Protein AF-A0A2G9TFC6-F1 (afdb_monomer)

pLDDT: mean 92.51, std 9.17, range [48.72, 97.69]

Radius of gyration: 13.18 Å; Cα contacts (8 Å, |Δi|>4): 58; chains: 1; bounding box: 30×27×32 Å

Solvent-accessible surface area (backbone atoms only — not comparable to full-atom values): 4585 Å² total; per-residue (Å²): 88,77,39,82,61,76,51,96,44,73,68,53,40,54,60,60,57,67,74,42,49,60,94,93,41,84,53,65,77,48,73,46,81,50,70,89,82,44,51,87,42,44,58,64,48,52,55,48,34,57,77,68,74,46,91,74,57,67,76,58,50,57,53,35,53,57,56,59,52,64,77,73,110

Foldseek 3Di:
DEAEDDDPDVVVVVVVQVVADDDPGDGDYHYDDDCVVCVVCLQVVVVVCVVVVHDDDPVSVVSNVVVVVVVVD

Organism: Teladorsagia circumcincta (NCBI:txid45464)

Sequence (73 aa):
VIIYEMAESFNDYKHRIGRTGRMGHGGRVTVMFNVQRDERHIVPFVDFLKYHNQIIPEWLWDLYCSRTHEQKA

Nearest PDB structures (foldseek):
  2jgn-assembly3_C  TM=9.172E-01  e=4.067E-03  Homo sapiens
  2jgn-assembly1_A  TM=9.153E-01  e=5.384E-03  Homo sapiens
  5e7i-assembly1_B  TM=8.998E-01  e=7.644E-03  Homo sapiens
  4d25-assembly1_A  TM=9.049E-01  e=1.773E-02  Bombyx mori

InterPro domains:
  IPR027417 P-loop containing nucleoside triphosphate hydrolase [G3DSA:3.40.50.300] (1-67)
  IPR027417 P-loop containing nucleoside triphosphate hydrolase [SSF52540] (1-67)

Structure (mmCIF, N/CA/C/O backbone):
data_AF-A0A2G9TFC6-F1
#
_entry.id   AF-A0A2G9TFC6-F1
#
loop_
_atom_site.group_PDB
_atom_site.id
_atom_site.type_symbol
_atom_site.label_atom_id
_atom_site.label_alt_id
_atom_site.label_comp_id
_atom_site.label_asym_id
_atom_site.label_entity_id
_atom_site.label_seq_id
_atom_site.pdbx_PDB_ins_code
_atom_site.Cartn_x
_atom_site.Cartn_y
_atom_site.Cartn_z
_atom_site.occupancy
_atom_site.B_iso_or_equiv
_atom_site.auth_seq_id
_atom_site.auth_comp_id
_atom_site.auth_asym_id
_atom_site.auth_atom_id
_atom_site.pdbx_PDB_model_num
ATOM 1 N N . VAL A 1 1 ? 9.369 -10.122 -6.662 1.00 93.25 1 VAL A N 1
ATOM 2 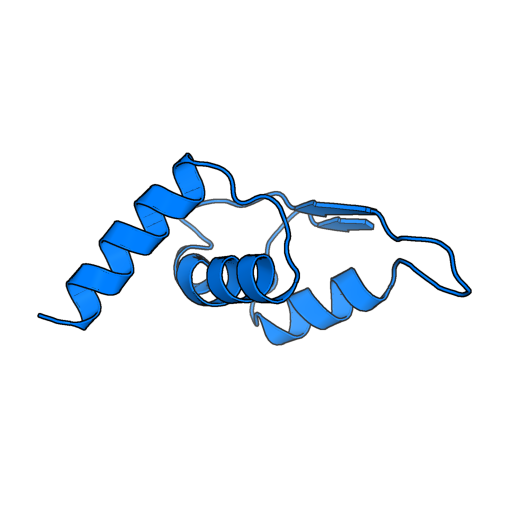C CA . VAL A 1 1 ? 9.693 -10.058 -5.212 1.00 93.25 1 VAL A CA 1
ATOM 3 C C . VAL A 1 1 ? 8.437 -10.403 -4.434 1.00 93.25 1 VAL A C 1
ATOM 5 O O . VAL A 1 1 ? 7.368 -9.964 -4.838 1.00 93.25 1 VAL A O 1
ATOM 8 N N . ILE A 1 2 ? 8.543 -11.200 -3.372 1.00 95.75 2 ILE A N 1
ATOM 9 C CA . ILE A 1 2 ? 7.419 -11.497 -2.472 1.00 95.75 2 ILE A CA 1
ATOM 10 C C . ILE A 1 2 ? 7.772 -10.919 -1.103 1.00 95.75 2 ILE A C 1
ATOM 12 O O . ILE A 1 2 ? 8.868 -11.161 -0.604 1.00 95.75 2 ILE A O 1
ATOM 16 N N . ILE A 1 3 ? 6.873 -10.117 -0.541 1.00 96.19 3 ILE A N 1
ATOM 17 C CA . ILE A 1 3 ? 7.013 -9.489 0.772 1.00 96.19 3 ILE A CA 1
ATOM 18 C C . ILE A 1 3 ? 6.025 -10.187 1.704 1.00 96.19 3 ILE A C 1
ATOM 20 O O . ILE A 1 3 ? 4.818 -10.009 1.564 1.00 96.19 3 ILE A O 1
ATOM 24 N N . TYR A 1 4 ? 6.550 -11.007 2.614 1.00 96.31 4 TYR A N 1
ATOM 25 C CA . TYR A 1 4 ? 5.743 -11.781 3.564 1.00 96.31 4 TYR A CA 1
ATOM 26 C C . TYR A 1 4 ? 5.199 -10.940 4.719 1.00 96.31 4 TYR A C 1
ATOM 28 O O . TYR A 1 4 ? 4.149 -11.256 5.262 1.00 96.31 4 TYR A O 1
ATOM 36 N N . GLU A 1 5 ? 5.901 -9.869 5.078 1.00 94.12 5 GLU A N 1
ATOM 37 C CA . GLU A 1 5 ? 5.499 -8.953 6.140 1.00 94.12 5 GLU A CA 1
ATOM 38 C C . GLU A 1 5 ? 5.850 -7.527 5.728 1.00 94.12 5 GLU A C 1
ATOM 40 O O . GLU A 1 5 ? 6.929 -7.273 5.159 1.00 94.12 5 GLU A O 1
ATOM 45 N N 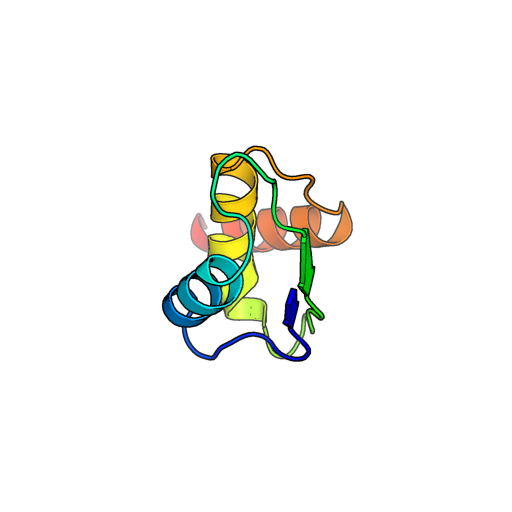. MET A 1 6 ? 4.945 -6.592 6.013 1.00 93.75 6 MET A N 1
ATOM 46 C CA . MET A 1 6 ? 5.212 -5.179 5.788 1.00 93.75 6 MET A CA 1
ATOM 47 C C . MET A 1 6 ? 6.422 -4.727 6.603 1.00 93.75 6 MET A C 1
ATOM 49 O O . MET A 1 6 ? 6.696 -5.199 7.705 1.00 93.75 6 MET A O 1
ATOM 53 N N . ALA A 1 7 ? 7.210 -3.838 6.002 1.00 93.19 7 ALA A N 1
ATOM 54 C CA . ALA A 1 7 ? 8.373 -3.278 6.670 1.00 93.19 7 ALA A CA 1
ATOM 55 C C . ALA A 1 7 ? 7.941 -2.300 7.765 1.00 93.19 7 ALA A C 1
ATOM 57 O O . ALA A 1 7 ? 6.869 -1.708 7.678 1.00 93.19 7 ALA A O 1
ATOM 58 N N . GLU A 1 8 ? 8.804 -2.078 8.757 1.00 92.44 8 GLU A N 1
ATOM 59 C CA . GLU A 1 8 ? 8.486 -1.158 9.847 1.00 92.44 8 GLU A CA 1
ATOM 60 C C . GLU A 1 8 ? 8.286 0.280 9.340 1.00 92.44 8 GLU A C 1
ATOM 62 O O . GLU A 1 8 ? 7.332 0.971 9.697 1.00 92.44 8 GLU A O 1
ATOM 67 N N . SER A 1 9 ? 9.163 0.713 8.435 1.00 95.56 9 SER A N 1
ATOM 68 C CA . SER A 1 9 ? 9.033 1.978 7.728 1.00 95.56 9 SER A CA 1
ATOM 69 C C . SER A 1 9 ? 8.492 1.765 6.320 1.00 95.56 9 SER A C 1
ATOM 71 O O . SER A 1 9 ? 8.938 0.889 5.573 1.00 95.56 9 SER A O 1
ATOM 73 N N . PHE A 1 10 ? 7.599 2.655 5.886 1.00 95.06 10 PHE A N 1
ATOM 74 C CA . PHE A 1 10 ? 7.149 2.669 4.494 1.00 95.06 10 PHE A CA 1
ATOM 75 C C . PHE A 1 10 ? 8.296 2.984 3.517 1.00 95.06 10 PHE A C 1
ATOM 77 O O . PHE A 1 10 ? 8.279 2.571 2.356 1.00 95.06 10 PHE A O 1
ATOM 84 N N . ASN A 1 11 ? 9.341 3.679 3.980 1.00 96.06 11 ASN A N 1
ATOM 85 C CA . ASN A 1 11 ? 10.529 3.896 3.167 1.00 96.06 11 ASN A CA 1
ATOM 86 C C . ASN A 1 11 ? 11.255 2.577 2.871 1.00 96.06 11 ASN A C 1
ATOM 88 O O . ASN A 1 11 ? 11.681 2.355 1.739 1.00 96.06 11 ASN A O 1
ATOM 92 N N . ASP A 1 12 ? 11.327 1.670 3.840 1.00 95.88 12 ASP A N 1
ATOM 93 C CA . ASP A 1 12 ? 11.959 0.361 3.660 1.00 95.88 12 ASP A CA 1
ATOM 94 C C . ASP A 1 12 ? 11.147 -0.529 2.719 1.00 95.88 12 ASP A C 1
ATOM 96 O O . ASP A 1 12 ? 11.718 -1.239 1.889 1.00 95.88 12 ASP A O 1
ATOM 100 N N . TYR A 1 13 ? 9.814 -0.437 2.772 1.00 95.75 13 TYR A N 1
ATOM 101 C CA . TYR A 1 13 ? 8.941 -1.058 1.775 1.00 95.75 13 TYR A CA 1
ATOM 102 C C . TYR A 1 13 ? 9.317 -0.618 0.347 1.00 95.75 13 TYR A C 1
ATOM 104 O O . TYR A 1 13 ? 9.558 -1.471 -0.514 1.00 95.75 13 TYR A O 1
ATOM 112 N N . LYS A 1 14 ? 9.480 0.693 0.107 1.00 95.50 14 LYS A N 1
ATOM 113 C CA . LYS A 1 14 ? 9.911 1.225 -1.201 1.00 95.50 14 LYS A CA 1
ATOM 114 C C . LYS A 1 14 ? 11.275 0.668 -1.634 1.00 95.50 14 LYS A C 1
ATOM 116 O O . LYS A 1 14 ? 11.442 0.256 -2.782 1.00 95.50 14 LYS A O 1
ATOM 121 N N . HIS A 1 15 ? 12.238 0.577 -0.714 1.00 94.69 15 HIS A N 1
ATOM 122 C CA . HIS A 1 15 ? 13.557 -0.000 -1.005 1.00 94.69 15 HIS A CA 1
ATOM 123 C C . HIS A 1 15 ? 13.494 -1.492 -1.369 1.00 94.69 15 HIS A C 1
ATOM 125 O O . HIS A 1 15 ? 14.267 -1.945 -2.220 1.00 94.69 15 HIS A O 1
ATOM 131 N N . ARG A 1 16 ? 12.582 -2.262 -0.756 1.00 95.25 16 ARG A N 1
ATOM 132 C CA . ARG A 1 16 ? 12.376 -3.691 -1.057 1.00 95.25 16 ARG A CA 1
ATOM 133 C C . ARG A 1 16 ? 11.812 -3.890 -2.461 1.00 95.25 16 ARG A C 1
ATOM 135 O O . ARG A 1 16 ? 12.321 -4.727 -3.209 1.00 95.25 16 ARG A O 1
ATOM 142 N N . ILE A 1 17 ? 10.802 -3.110 -2.849 1.00 94.88 17 ILE A N 1
ATOM 143 C CA . ILE A 1 17 ? 10.207 -3.225 -4.189 1.00 94.88 17 ILE A CA 1
ATOM 144 C C . ILE A 1 17 ? 11.140 -2.707 -5.288 1.00 94.88 17 ILE A C 1
ATOM 146 O O . ILE A 1 17 ? 11.167 -3.283 -6.371 1.00 94.88 17 ILE A O 1
ATOM 150 N N . GLY A 1 18 ? 12.005 -1.733 -4.985 1.00 93.56 18 GLY A N 1
ATOM 151 C CA . GLY A 1 18 ? 13.032 -1.234 -5.910 1.00 93.56 18 GLY A CA 1
ATOM 152 C C . GLY A 1 18 ? 14.086 -2.272 -6.329 1.00 93.56 18 GLY A C 1
ATOM 153 O O . GLY A 1 18 ? 14.949 -1.989 -7.157 1.00 93.56 18 GLY A O 1
ATOM 154 N N . ARG A 1 19 ? 14.046 -3.496 -5.780 1.00 92.88 19 ARG A N 1
ATOM 155 C CA . ARG A 1 19 ? 14.921 -4.603 -6.195 1.00 92.88 19 ARG A CA 1
ATOM 156 C C . ARG A 1 19 ? 14.425 -5.339 -7.442 1.00 92.88 19 ARG A C 1
ATOM 158 O O . ARG A 1 19 ? 15.215 -6.090 -8.016 1.00 92.88 19 ARG A O 1
ATOM 165 N N . THR A 1 20 ? 13.179 -5.129 -7.876 1.00 93.88 20 THR A N 1
ATOM 166 C CA . THR A 1 20 ? 12.607 -5.723 -9.099 1.00 93.88 20 THR A CA 1
ATOM 167 C C . THR A 1 20 ? 12.376 -4.677 -10.190 1.00 93.88 20 THR A C 1
ATOM 169 O O . THR A 1 20 ? 12.248 -3.500 -9.884 1.00 93.88 20 THR A O 1
ATOM 172 N N . GLY A 1 21 ? 12.311 -5.117 -11.450 1.00 90.44 21 GLY A N 1
ATOM 173 C CA . GLY A 1 21 ? 12.108 -4.256 -12.617 1.00 90.44 21 GLY A CA 1
ATOM 174 C C . GLY A 1 21 ? 13.356 -3.447 -12.983 1.00 90.44 21 GLY A C 1
ATOM 175 O O . GLY A 1 21 ? 13.714 -2.496 -12.298 1.00 90.44 21 GLY A O 1
ATOM 176 N N . ARG A 1 22 ? 14.058 -3.838 -14.051 1.00 92.19 22 ARG A N 1
ATOM 177 C CA . ARG A 1 22 ? 15.253 -3.140 -14.562 1.00 92.19 22 ARG A CA 1
ATOM 178 C C . ARG A 1 22 ? 15.333 -3.291 -16.075 1.00 92.19 22 ARG A C 1
ATOM 180 O O . ARG A 1 22 ? 14.786 -4.242 -16.624 1.00 92.19 22 ARG A O 1
ATOM 187 N N . MET A 1 23 ? 16.068 -2.387 -16.722 1.00 90.12 23 MET A N 1
ATOM 188 C CA . MET A 1 23 ? 16.442 -2.492 -18.141 1.00 90.12 23 MET A CA 1
ATOM 189 C C . MET A 1 23 ? 15.243 -2.739 -19.069 1.00 90.12 23 MET A C 1
ATOM 191 O O . MET A 1 23 ? 15.242 -3.672 -19.860 1.00 90.12 23 MET A O 1
ATOM 195 N N . GLY A 1 24 ? 14.186 -1.934 -18.924 1.00 88.06 24 GLY A N 1
ATOM 196 C CA . GLY A 1 24 ? 12.981 -2.033 -19.759 1.00 88.06 24 GLY A CA 1
ATOM 197 C C . GLY A 1 24 ? 12.044 -3.198 -19.418 1.00 88.06 24 GLY A C 1
ATOM 198 O O . GLY A 1 24 ? 10.946 -3.264 -19.961 1.00 88.06 24 GLY A O 1
ATOM 199 N N . HIS A 1 25 ? 12.418 -4.079 -18.487 1.00 88.75 25 HIS A N 1
ATOM 200 C CA . HIS A 1 25 ? 11.549 -5.148 -18.008 1.00 88.75 25 HIS A CA 1
ATOM 201 C C . HIS A 1 25 ? 10.828 -4.732 -16.728 1.00 88.75 25 HIS A C 1
ATOM 203 O O . HIS A 1 25 ? 11.456 -4.339 -15.741 1.00 88.75 25 HIS A O 1
ATOM 209 N N . GLY A 1 26 ? 9.499 -4.852 -16.738 1.00 89.75 26 GLY A N 1
ATOM 210 C CA . GLY A 1 26 ? 8.665 -4.626 -15.562 1.00 89.75 26 GLY A CA 1
ATOM 211 C C . GLY A 1 26 ? 8.982 -5.608 -14.430 1.00 89.75 26 GLY A C 1
ATOM 212 O O . GLY A 1 26 ? 9.362 -6.757 -14.657 1.00 89.75 26 GLY A O 1
ATOM 213 N N . GLY A 1 27 ? 8.830 -5.146 -13.191 1.00 92.62 27 GLY A N 1
ATOM 214 C CA . GLY A 1 27 ? 8.929 -5.980 -11.997 1.00 92.62 27 GLY A CA 1
ATOM 215 C C . GLY A 1 27 ? 7.551 -6.391 -11.491 1.00 92.62 27 GLY A C 1
ATOM 216 O O . GLY A 1 27 ? 6.595 -5.632 -11.618 1.00 92.62 27 GLY A O 1
ATOM 217 N N . ARG A 1 28 ? 7.445 -7.574 -10.875 1.00 94.50 28 ARG A N 1
ATOM 218 C CA . ARG A 1 28 ? 6.230 -7.995 -10.159 1.00 94.50 28 ARG A CA 1
ATOM 219 C C . ARG A 1 28 ? 6.509 -8.131 -8.670 1.00 94.50 28 ARG A C 1
ATOM 221 O O . ARG A 1 28 ? 7.472 -8.796 -8.263 1.00 94.50 28 ARG A O 1
ATOM 228 N N . VAL A 1 29 ? 5.645 -7.522 -7.865 1.00 95.75 29 VAL A N 1
ATOM 229 C CA . VAL A 1 29 ? 5.687 -7.597 -6.405 1.00 95.75 29 VAL A CA 1
ATOM 230 C C . VAL A 1 29 ? 4.356 -8.110 -5.877 1.00 95.75 29 VAL A C 1
ATOM 232 O O . VAL A 1 29 ? 3.302 -7.674 -6.326 1.00 95.75 29 VAL A O 1
ATOM 235 N N . THR A 1 30 ? 4.416 -9.023 -4.912 1.00 95.75 30 THR A N 1
ATOM 236 C CA . THR A 1 30 ? 3.258 -9.476 -4.136 1.00 95.75 30 THR A CA 1
ATOM 237 C C . THR A 1 30 ? 3.538 -9.217 -2.663 1.00 95.75 30 THR A C 1
ATOM 239 O O . THR A 1 3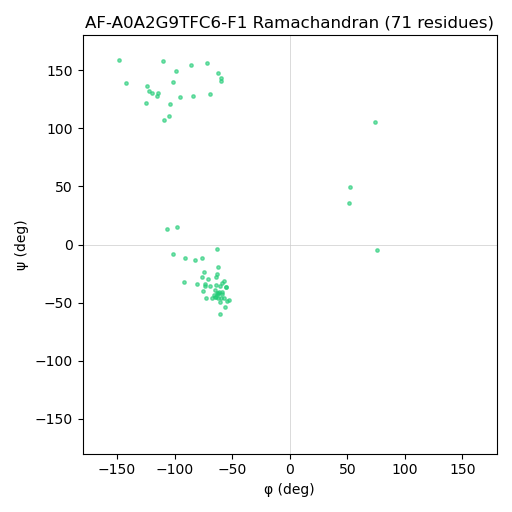0 ? 4.628 -9.531 -2.186 1.00 95.75 30 THR A O 1
ATOM 242 N N . VAL A 1 31 ? 2.578 -8.618 -1.965 1.00 95.56 31 VAL A N 1
ATOM 243 C CA . VAL A 1 31 ? 2.677 -8.237 -0.551 1.00 95.56 31 VAL A CA 1
ATOM 244 C C . VAL A 1 31 ? 1.589 -8.962 0.219 1.00 95.56 31 VAL A C 1
ATOM 246 O O . VAL A 1 31 ? 0.425 -8.914 -0.173 1.00 95.56 31 VAL A O 1
ATOM 249 N N . MET A 1 32 ? 1.971 -9.609 1.312 1.00 96.31 32 MET A N 1
ATOM 250 C CA . MET A 1 32 ? 1.039 -10.009 2.357 1.00 96.31 32 MET A CA 1
ATOM 251 C C . MET A 1 32 ? 0.832 -8.817 3.290 1.00 96.31 32 MET A C 1
ATOM 253 O O . MET A 1 32 ? 1.799 -8.214 3.752 1.00 96.31 32 MET A O 1
ATOM 257 N N . PHE A 1 33 ? -0.430 -8.464 3.516 1.00 95.81 33 PHE A N 1
ATOM 258 C CA . PHE A 1 33 ? -0.823 -7.309 4.313 1.00 95.81 33 PHE A CA 1
ATOM 259 C C . PHE A 1 33 ? -1.760 -7.770 5.424 1.00 95.81 33 PHE A C 1
ATOM 261 O O . PHE A 1 33 ? -2.805 -8.363 5.150 1.00 95.81 33 PHE A O 1
ATOM 268 N N . ASN A 1 34 ? -1.386 -7.514 6.672 1.00 95.69 34 ASN A N 1
ATOM 269 C CA . ASN A 1 34 ? -2.207 -7.819 7.832 1.00 95.69 34 ASN A CA 1
ATOM 270 C C . ASN A 1 34 ? -2.806 -6.521 8.373 1.00 95.69 34 ASN A C 1
ATOM 272 O O . ASN A 1 34 ? -2.099 -5.711 8.959 1.00 95.69 34 ASN A O 1
ATOM 276 N N . VAL A 1 35 ? -4.122 -6.348 8.235 1.00 93.88 35 VAL A N 1
ATOM 277 C CA . VAL A 1 35 ? -4.817 -5.105 8.618 1.00 93.88 35 VAL A CA 1
ATOM 278 C C . VAL A 1 35 ? -4.571 -4.709 10.078 1.00 93.88 35 VAL A C 1
ATOM 280 O O . VAL A 1 35 ? -4.423 -3.527 10.359 1.00 93.88 35 VAL A O 1
ATOM 283 N N . GLN A 1 36 ? -4.478 -5.671 10.999 1.00 92.75 36 GLN A N 1
ATOM 284 C CA . GLN A 1 36 ? -4.283 -5.391 12.427 1.00 92.75 36 GLN A CA 1
ATOM 285 C C . GLN A 1 36 ? -2.855 -4.932 12.746 1.00 92.75 36 GLN A C 1
ATOM 287 O O . GLN A 1 36 ? -2.655 -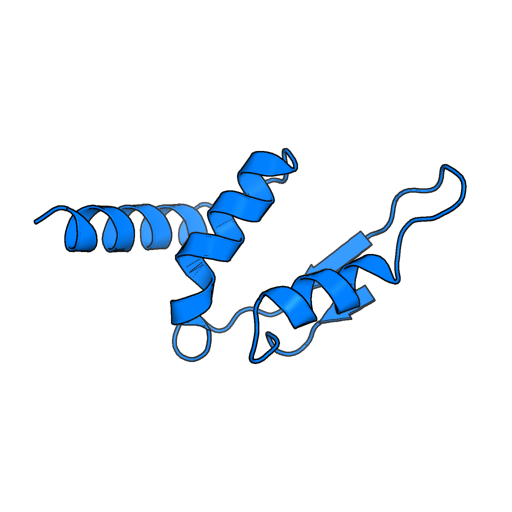4.134 13.655 1.00 92.75 36 GLN A O 1
ATOM 292 N N . ARG A 1 37 ? -1.854 -5.449 12.024 1.00 94.81 37 ARG A N 1
ATOM 293 C CA . ARG A 1 37 ? -0.437 -5.116 12.255 1.00 94.81 37 ARG A CA 1
ATOM 294 C C . ARG A 1 37 ? 0.041 -3.937 11.414 1.00 94.81 37 ARG A C 1
ATOM 296 O O . ARG A 1 37 ? 0.876 -3.158 11.863 1.00 94.81 37 ARG A O 1
ATOM 303 N N . ASP A 1 38 ? -0.513 -3.793 10.218 1.00 96.06 38 ASP A N 1
ATOM 304 C CA . ASP A 1 38 ? -0.008 -2.898 9.181 1.00 96.06 38 ASP A CA 1
ATOM 305 C C . ASP A 1 38 ? -0.884 -1.652 9.010 1.00 96.06 38 ASP A C 1
ATOM 307 O O . ASP A 1 38 ? -0.729 -0.919 8.033 1.00 96.06 38 ASP A O 1
ATOM 311 N N . GLU A 1 39 ? -1.798 -1.374 9.949 1.00 94.38 39 GLU A N 1
ATOM 312 C CA . GLU A 1 39 ? -2.791 -0.302 9.799 1.00 94.38 39 GLU A CA 1
ATOM 313 C C . GLU A 1 39 ? -2.172 1.069 9.507 1.00 94.38 39 GLU A C 1
ATOM 315 O O . GLU A 1 39 ? -2.677 1.827 8.677 1.00 94.38 39 GLU A O 1
ATOM 320 N N . ARG A 1 40 ? -1.013 1.356 10.113 1.00 94.31 40 ARG A N 1
ATOM 321 C CA . ARG A 1 40 ? -0.281 2.616 9.925 1.00 94.31 40 ARG A CA 1
ATOM 322 C C . ARG A 1 40 ? 0.182 2.818 8.483 1.00 94.31 40 ARG A C 1
ATOM 324 O O . ARG A 1 40 ? 0.519 3.931 8.090 1.00 94.31 40 ARG A O 1
ATOM 331 N N . HIS A 1 41 ? 0.235 1.742 7.700 1.00 96.19 41 HIS A N 1
ATOM 332 C CA . HIS A 1 41 ? 0.637 1.777 6.307 1.00 96.19 41 HIS A CA 1
ATOM 333 C C . HIS A 1 41 ? -0.537 1.985 5.352 1.00 96.19 41 HIS A C 1
ATOM 335 O O . HIS A 1 41 ? -0.274 2.293 4.200 1.00 96.19 41 HIS A O 1
ATOM 341 N N . ILE A 1 42 ? -1.800 1.886 5.784 1.00 96.31 42 ILE A N 1
ATOM 342 C CA . ILE A 1 42 ? -2.970 1.962 4.887 1.00 96.31 42 ILE A CA 1
ATOM 343 C C . ILE A 1 42 ? -2.970 3.259 4.068 1.00 96.31 42 ILE A C 1
ATOM 345 O O . ILE A 1 42 ? -2.992 3.207 2.840 1.00 96.31 42 ILE A O 1
ATOM 349 N N . VAL A 1 43 ? -2.880 4.414 4.734 1.00 96.50 43 VAL A N 1
ATOM 350 C CA . VAL A 1 43 ? -2.863 5.730 4.073 1.00 96.50 43 VAL A CA 1
ATOM 351 C C . VAL A 1 43 ? -1.674 5.881 3.113 1.00 96.50 43 VAL A C 1
ATOM 353 O O . VAL A 1 43 ? -1.911 6.018 1.910 1.00 96.50 43 VAL A O 1
ATOM 356 N N . PRO A 1 44 ? -0.406 5.775 3.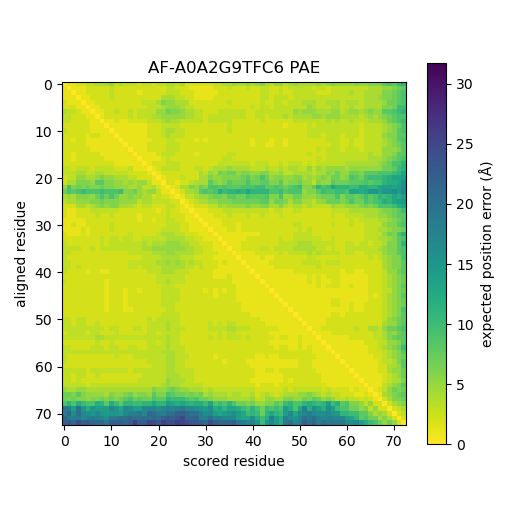566 1.00 96.56 44 PRO A N 1
ATOM 357 C CA . PRO A 1 44 ? 0.733 5.960 2.669 1.00 96.56 44 PRO A CA 1
ATOM 358 C C . PRO A 1 44 ? 0.808 4.894 1.570 1.00 96.56 44 PRO A C 1
ATOM 360 O O . PRO A 1 44 ? 1.326 5.170 0.489 1.00 96.56 44 PRO A O 1
ATOM 363 N N . PHE A 1 45 ? 0.294 3.684 1.810 1.00 97.00 45 PHE A N 1
ATOM 364 C CA . PHE A 1 45 ? 0.296 2.623 0.812 1.00 97.00 45 PHE A CA 1
ATOM 365 C C . PHE A 1 45 ? -0.721 2.882 -0.295 1.00 97.00 45 PHE A C 1
ATOM 367 O O . PHE A 1 45 ? -0.364 2.786 -1.467 1.00 97.00 45 PHE A O 1
ATOM 374 N N . VAL A 1 46 ? -1.951 3.274 0.042 1.00 97.38 46 VAL A N 1
ATOM 375 C CA . VAL A 1 46 ? -2.961 3.627 -0.965 1.00 97.38 46 VAL A CA 1
ATOM 376 C C . VAL A 1 46 ? -2.531 4.849 -1.769 1.00 97.38 46 VAL A C 1
ATOM 378 O O . VAL A 1 46 ? -2.589 4.800 -2.997 1.00 97.38 46 VAL A O 1
ATOM 381 N N . ASP A 1 47 ? -2.020 5.900 -1.126 1.00 97.25 47 ASP A N 1
ATOM 382 C CA . ASP A 1 47 ? -1.516 7.084 -1.834 1.00 97.25 47 ASP A CA 1
ATOM 383 C C . ASP A 1 47 ? -0.387 6.721 -2.812 1.00 97.25 47 ASP A C 1
ATOM 385 O O . ASP A 1 47 ? -0.364 7.184 -3.955 1.00 97.25 47 ASP A O 1
ATOM 389 N N . PHE A 1 48 ? 0.512 5.824 -2.399 1.00 97.06 48 PHE A N 1
ATOM 390 C CA . PHE A 1 48 ? 1.585 5.312 -3.246 1.00 97.06 48 PHE A CA 1
ATOM 391 C C . PHE A 1 48 ? 1.060 4.502 -4.440 1.00 97.06 48 PHE A C 1
ATOM 393 O O . PHE A 1 48 ? 1.502 4.715 -5.570 1.00 97.06 48 PHE A O 1
ATOM 400 N N . LEU A 1 49 ? 0.097 3.600 -4.224 1.00 96.88 49 LEU A N 1
ATOM 401 C CA . LEU A 1 49 ? -0.519 2.824 -5.304 1.00 96.88 49 LEU A CA 1
ATOM 402 C C . LEU A 1 49 ? -1.247 3.734 -6.305 1.00 96.88 49 LEU A C 1
ATOM 404 O O . LEU A 1 49 ? -1.083 3.542 -7.509 1.00 96.88 49 LEU A O 1
ATOM 408 N N . LYS A 1 50 ? -1.970 4.761 -5.831 1.00 97.38 50 LYS A N 1
ATOM 409 C CA . LYS A 1 50 ? -2.625 5.768 -6.689 1.00 97.38 50 LYS A CA 1
ATOM 410 C C . LYS A 1 50 ? -1.612 6.526 -7.537 1.00 97.38 50 LYS A C 1
ATOM 412 O O . LYS A 1 50 ? -1.796 6.629 -8.746 1.00 97.38 50 LYS A O 1
ATOM 417 N N . TYR A 1 51 ? -0.546 7.028 -6.911 1.00 97.00 51 TYR A N 1
ATOM 418 C CA . TYR A 1 51 ? 0.506 7.783 -7.595 1.00 97.00 51 TYR A CA 1
ATOM 419 C C . TYR A 1 51 ? 1.183 6.970 -8.709 1.00 97.00 51 TYR A C 1
ATOM 421 O O . TYR A 1 51 ? 1.564 7.522 -9.736 1.00 97.00 51 TYR A O 1
ATOM 429 N N . HIS A 1 52 ? 1.297 5.652 -8.526 1.00 95.75 52 HIS A N 1
ATOM 430 C CA . HIS A 1 52 ? 1.883 4.734 -9.504 1.00 95.75 52 HIS A CA 1
ATOM 431 C C . HIS A 1 52 ? 0.851 4.002 -10.380 1.00 95.75 52 HIS A C 1
ATOM 433 O O . HIS A 1 52 ? 1.200 3.002 -11.016 1.00 95.75 52 HIS A O 1
ATOM 439 N N . ASN A 1 53 ? -0.404 4.467 -10.413 1.00 95.62 53 ASN A N 1
ATOM 440 C CA . ASN A 1 53 ? -1.494 3.898 -11.217 1.00 95.62 53 ASN A CA 1
ATOM 441 C C . ASN A 1 53 ? -1.668 2.377 -11.029 1.00 95.62 53 ASN A C 1
ATOM 443 O O . ASN A 1 53 ? -1.960 1.646 -11.976 1.00 95.62 53 ASN A O 1
ATOM 447 N N . GLN A 1 54 ? -1.453 1.885 -9.809 1.00 96.56 54 GLN A N 1
ATOM 448 C CA . GLN A 1 54 ? -1.660 0.484 -9.460 1.00 96.56 54 GLN A CA 1
ATOM 449 C C . GLN A 1 54 ? -3.120 0.227 -9.084 1.00 96.56 54 GLN A C 1
ATOM 451 O O . GLN A 1 54 ? -3.832 1.118 -8.621 1.00 96.56 54 GLN A O 1
ATOM 456 N N . ILE A 1 55 ? -3.559 -1.019 -9.259 1.00 96.19 55 ILE A N 1
ATOM 457 C CA . ILE A 1 55 ? -4.891 -1.454 -8.833 1.00 96.19 55 ILE A CA 1
ATOM 458 C C . ILE A 1 55 ? -4.929 -1.475 -7.305 1.00 96.19 55 ILE A C 1
ATOM 460 O O . ILE A 1 55 ? -4.068 -2.079 -6.662 1.00 96.19 55 ILE A O 1
ATOM 464 N N . ILE A 1 56 ? -5.948 -0.837 -6.736 1.00 97.69 56 ILE A N 1
ATOM 465 C CA . ILE A 1 56 ? -6.194 -0.816 -5.295 1.00 97.69 56 ILE A CA 1
ATOM 466 C C . ILE A 1 56 ? -7.348 -1.780 -5.021 1.00 97.69 56 ILE A C 1
ATOM 468 O O . ILE A 1 56 ? -8.426 -1.594 -5.588 1.00 97.69 56 ILE A O 1
ATOM 472 N N . PRO A 1 57 ? -7.143 -2.819 -4.198 1.00 96.88 57 PRO A N 1
ATOM 473 C CA . PRO A 1 57 ? -8.228 -3.701 -3.794 1.00 96.88 57 PRO A CA 1
ATOM 474 C C . PRO A 1 57 ? -9.333 -2.930 -3.063 1.00 96.88 57 PRO A C 1
ATOM 476 O O . PRO A 1 57 ? -9.031 -2.072 -2.236 1.00 96.88 57 PRO A O 1
ATOM 479 N N . GLU A 1 58 ? -10.595 -3.278 -3.320 1.00 97.19 58 GLU A N 1
ATOM 480 C CA . GLU A 1 58 ? -11.774 -2.626 -2.722 1.00 97.19 58 GLU A CA 1
ATOM 481 C C . GLU A 1 58 ? -11.693 -2.576 -1.189 1.00 97.19 58 GLU A C 1
ATOM 483 O O . GLU A 1 58 ? -11.765 -1.502 -0.600 1.00 97.19 58 GLU A O 1
ATOM 488 N N . TRP A 1 59 ? -11.367 -3.706 -0.552 1.00 96.12 59 TRP A N 1
ATOM 489 C CA . TRP A 1 59 ? -11.212 -3.784 0.905 1.00 96.12 59 TRP A CA 1
ATOM 490 C C . TR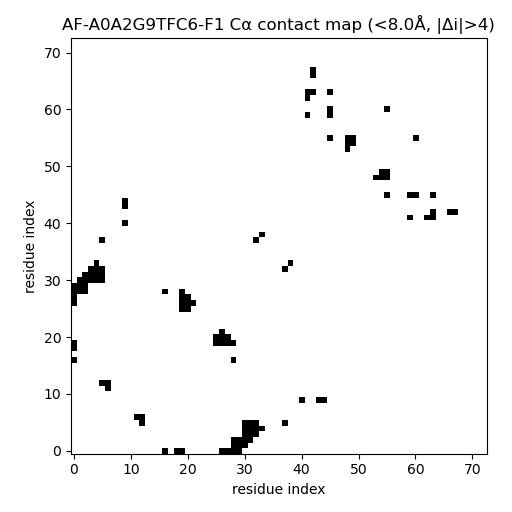P A 1 59 ? -10.164 -2.807 1.465 1.00 96.12 59 TRP A C 1
ATOM 492 O O . TRP A 1 59 ? -10.290 -2.343 2.594 1.00 96.12 59 TRP A O 1
ATOM 502 N N . LEU A 1 60 ? -9.112 -2.495 0.701 1.00 96.94 60 LEU A N 1
ATOM 503 C CA . LEU A 1 60 ? -8.069 -1.563 1.129 1.00 96.94 60 LEU A CA 1
ATOM 504 C C . LEU A 1 60 ? -8.524 -0.110 0.936 1.00 96.94 60 LEU A C 1
ATOM 506 O O . LEU A 1 60 ? -8.171 0.761 1.732 1.00 96.94 60 LEU A O 1
ATOM 510 N N . TRP A 1 61 ? -9.319 0.142 -0.104 1.00 96.94 61 TRP A N 1
ATOM 511 C CA . TRP A 1 61 ? -9.916 1.445 -0.373 1.00 96.94 61 TRP A CA 1
ATOM 512 C C . TRP A 1 61 ? -10.934 1.845 0.702 1.00 96.94 61 TRP A C 1
ATOM 514 O O . TRP A 1 61 ? -10.870 2.962 1.213 1.00 96.94 61 TRP A O 1
ATOM 524 N N . ASP A 1 62 ? -11.794 0.921 1.131 1.00 96.62 62 ASP A N 1
ATOM 525 C CA . ASP A 1 62 ? -12.780 1.179 2.189 1.00 96.62 62 ASP A CA 1
ATOM 526 C C . ASP A 1 62 ? -12.112 1.548 3.523 1.00 96.62 62 ASP A C 1
ATOM 528 O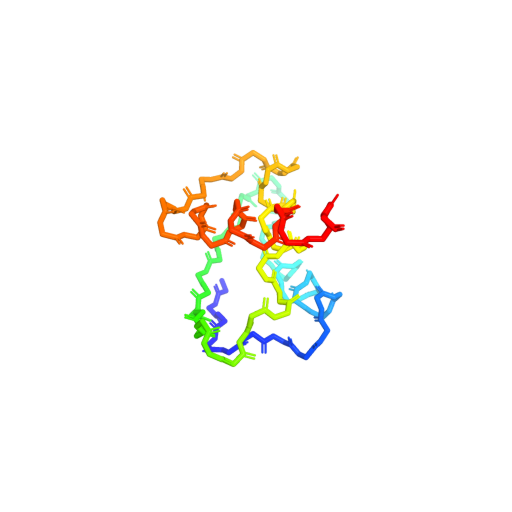 O . ASP A 1 62 ? -12.519 2.492 4.214 1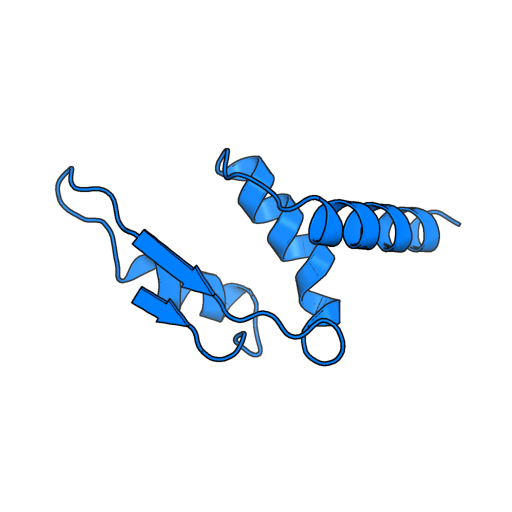.00 96.62 62 ASP A O 1
ATOM 532 N N . LEU A 1 63 ? -11.021 0.851 3.859 1.00 96.19 63 LEU A N 1
ATOM 533 C CA . LEU A 1 63 ? -10.201 1.159 5.031 1.00 96.19 63 LEU A CA 1
ATOM 534 C C . LEU A 1 63 ? -9.554 2.545 4.917 1.00 96.19 63 LEU A C 1
ATOM 536 O O . LEU A 1 63 ? -9.540 3.304 5.886 1.00 96.19 63 LEU A O 1
ATOM 540 N N . TYR A 1 64 ? -9.044 2.902 3.738 1.00 96.62 64 TYR A N 1
ATOM 541 C CA . TYR A 1 64 ? -8.474 4.224 3.481 1.00 96.62 64 TYR A CA 1
ATOM 542 C C . TYR A 1 64 ? -9.504 5.348 3.646 1.00 96.62 64 TYR A C 1
ATOM 544 O O . TYR A 1 64 ? -9.228 6.349 4.313 1.00 96.62 64 TYR A O 1
ATOM 552 N N . CYS A 1 65 ? -10.703 5.184 3.083 1.00 95.56 65 CYS A N 1
ATOM 553 C CA . CYS A 1 65 ? -11.792 6.149 3.230 1.00 95.56 65 CYS A CA 1
ATOM 554 C C . CYS A 1 65 ? -12.181 6.331 4.701 1.00 95.56 65 CYS A C 1
ATOM 556 O O . CYS A 1 65 ? -12.250 7.460 5.177 1.00 95.56 65 CYS A O 1
ATOM 558 N N . SER A 1 66 ? -12.328 5.237 5.449 1.00 93.31 66 SER A N 1
ATOM 559 C CA . SER A 1 66 ? -12.662 5.293 6.878 1.00 93.31 66 SER A CA 1
ATOM 560 C C . SER A 1 66 ? -11.635 6.114 7.677 1.00 93.31 66 SER A C 1
ATOM 562 O O . SER A 1 66 ? -11.998 7.023 8.419 1.00 93.31 66 SER A O 1
ATOM 564 N N . ARG A 1 67 ? -10.334 5.883 7.448 1.00 89.25 67 ARG A N 1
ATOM 565 C CA . ARG A 1 67 ? -9.244 6.558 8.182 1.00 89.25 67 ARG A CA 1
ATOM 566 C C . ARG A 1 67 ? -9.036 8.019 7.786 1.00 89.25 67 ARG A C 1
ATOM 568 O O . ARG A 1 67 ? -8.682 8.847 8.620 1.00 89.25 67 ARG A O 1
ATOM 575 N N . THR A 1 68 ? -9.225 8.358 6.513 1.00 87.25 68 THR A N 1
ATOM 576 C CA . THR A 1 68 ? -9.056 9.745 6.043 1.00 87.25 68 THR A CA 1
ATOM 577 C C . THR A 1 68 ? -10.208 10.655 6.467 1.00 87.25 68 THR A C 1
ATOM 579 O O . THR A 1 68 ? -10.019 11.867 6.565 1.00 87.25 68 THR A O 1
ATOM 582 N N . HIS A 1 69 ? -11.384 10.087 6.743 1.00 76.88 69 HIS A N 1
ATOM 583 C CA . HIS A 1 69 ? -12.520 10.811 7.309 1.00 76.88 69 HIS A CA 1
ATOM 584 C C . HIS A 1 69 ? -12.324 11.095 8.805 1.00 76.88 69 HIS A C 1
ATOM 586 O O . HIS A 1 69 ? -12.595 12.212 9.236 1.00 76.88 69 HIS A O 1
ATOM 592 N N . GLU A 1 70 ? -11.775 10.145 9.570 1.00 65.94 70 GLU A N 1
ATOM 593 C CA . GLU A 1 70 ? -11.433 10.340 10.991 1.00 65.94 70 GLU A CA 1
ATOM 594 C C . GLU A 1 70 ? -10.406 11.461 11.213 1.00 65.94 70 GLU A C 1
ATOM 596 O O . GLU A 1 70 ? -10.508 12.197 12.183 1.00 65.94 70 GLU A O 1
ATOM 601 N N . GLN A 1 71 ? 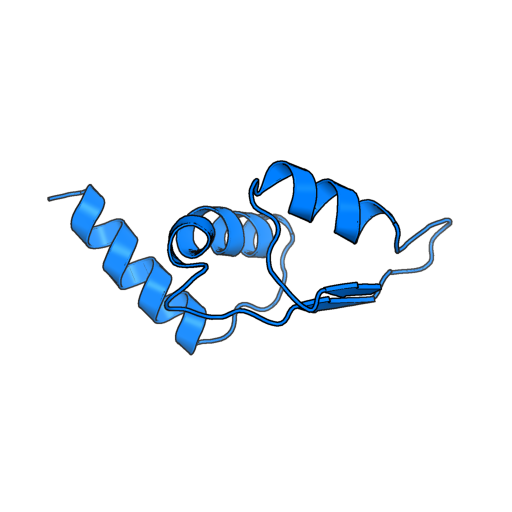-9.439 11.638 10.307 1.00 57.81 71 GLN A N 1
ATOM 602 C CA . GLN A 1 71 ? -8.407 12.682 10.435 1.00 57.81 71 GLN A CA 1
ATOM 603 C C . GLN A 1 71 ? -8.892 14.101 10.096 1.00 57.81 71 GLN A C 1
ATOM 605 O O . GLN A 1 71 ? -8.154 15.063 10.309 1.00 57.81 71 GLN A O 1
ATOM 610 N N . LYS A 1 72 ? -10.088 14.241 9.510 1.00 56.22 72 LYS A N 1
ATOM 611 C CA . LYS A 1 72 ? -10.672 15.536 9.119 1.00 56.22 72 LYS A CA 1
ATOM 612 C C . LYS A 1 72 ? -11.741 16.044 10.093 1.00 56.22 72 LYS A C 1
ATOM 614 O O . LYS A 1 72 ? -12.196 17.172 9.906 1.00 56.22 72 LYS A O 1
ATOM 619 N N . ALA A 1 73 ? -12.150 15.225 11.061 1.00 48.72 73 ALA A N 1
ATOM 620 C CA . ALA A 1 73 ? -13.072 15.585 12.138 1.00 48.72 73 ALA A CA 1
ATOM 621 C C . ALA A 1 73 ? -12.298 16.089 13.364 1.00 48.72 73 ALA A C 1
ATOM 623 O O . ALA A 1 73 ? -12.829 16.997 14.040 1.00 48.72 73 ALA A O 1
#

Mean predicted aligned error: 3.75 Å

Secondary structure (DSSP, 8-state):
-EESS--SSHHHHHHHHTTS-BTTBPP--EE---TTTSGGGHHHHHHHHHHTTPPPPHHHHHHHHHHHHHTT-